Protein AF-A0A7K2ME57-F1 (afdb_monomer)

Nearest PDB structures (foldseek):
  7qee-assembly2_B  TM=9.495E-01  e=8.824E-01  synthetic construct
  8hj8-assembly1_A  TM=8.793E-01  e=8.824E-01  Hordeum vulgare
  6jg6-assembly1_A  TM=8.782E-01  e=1.138E+00  Hordeum vulgare subsp. vulgare
  6l1j-assembly1_A  TM=8.794E-01  e=1.376E+00  Hordeum vulgare subsp. vulgare
  6jgs-assembly1_A  TM=9.428E-01  e=2.437E+00  Hordeum vulgare subsp. vulgare

Structure (mmCIF, N/CA/C/O backbone):
data_AF-A0A7K2ME57-F1
#
_entry.id   AF-A0A7K2ME57-F1
#
loop_
_atom_site.group_PDB
_atom_site.id
_atom_site.type_symbol
_atom_site.label_atom_id
_atom_site.label_alt_id
_atom_site.label_comp_id
_atom_site.label_asym_id
_atom_site.label_entity_id
_atom_site.label_seq_id
_atom_site.pdbx_PDB_ins_code
_atom_site.Cartn_x
_atom_site.Cartn_y
_atom_site.Cartn_z
_atom_site.occupancy
_atom_site.B_iso_or_equiv
_atom_site.auth_seq_id
_atom_site.auth_comp_id
_atom_site.auth_asym_id
_atom_site.auth_atom_id
_atom_site.pdbx_PDB_model_num
ATOM 1 N N . MET A 1 1 ? 9.193 1.823 26.153 1.00 55.75 1 MET A N 1
ATOM 2 C CA . MET A 1 1 ? 8.162 2.279 25.195 1.00 55.75 1 MET A CA 1
ATOM 3 C C . MET A 1 1 ? 7.196 1.131 24.990 1.00 55.75 1 MET A C 1
ATOM 5 O O . MET A 1 1 ? 7.663 0.027 24.749 1.00 55.75 1 MET A O 1
ATOM 9 N N . THR A 1 2 ? 5.895 1.352 25.153 1.00 68.75 2 THR A N 1
ATOM 10 C CA . THR A 1 2 ? 4.881 0.317 24.903 1.00 68.75 2 THR A CA 1
ATOM 11 C C . THR A 1 2 ? 4.659 0.204 23.398 1.00 68.75 2 THR A C 1
ATOM 13 O O . THR A 1 2 ? 4.376 1.213 22.753 1.00 68.75 2 THR A O 1
ATOM 16 N N . THR A 1 3 ? 4.820 -0.994 22.837 1.00 83.81 3 THR A N 1
ATOM 17 C CA . THR A 1 3 ? 4.542 -1.285 21.423 1.00 83.81 3 THR A CA 1
ATOM 18 C C . THR A 1 3 ? 3.080 -0.968 21.110 1.00 83.81 3 THR A C 1
ATOM 20 O O . THR A 1 3 ? 2.187 -1.323 21.882 1.00 83.81 3 THR A O 1
ATOM 23 N N . ALA A 1 4 ? 2.816 -0.270 20.004 1.00 93.12 4 ALA A N 1
ATOM 24 C CA . ALA A 1 4 ? 1.442 0.021 19.606 1.00 93.12 4 ALA A CA 1
ATOM 25 C C . ALA A 1 4 ? 0.701 -1.292 19.266 1.00 93.12 4 ALA A C 1
ATOM 27 O O . ALA A 1 4 ? 1.311 -2.163 18.648 1.00 93.12 4 ALA A O 1
ATOM 28 N N . PRO A 1 5 ? -0.602 -1.452 19.579 1.00 95.81 5 PRO A N 1
ATOM 29 C CA . PRO A 1 5 ? -1.310 -2.722 19.367 1.00 95.81 5 PRO A CA 1
ATOM 30 C C . PRO A 1 5 ? -1.239 -3.265 17.931 1.00 95.81 5 PRO A C 1
ATOM 32 O O . PRO A 1 5 ? -1.142 -4.466 17.724 1.00 95.81 5 PRO A O 1
ATOM 35 N N . TRP A 1 6 ? -1.216 -2.396 16.918 1.00 96.25 6 TRP A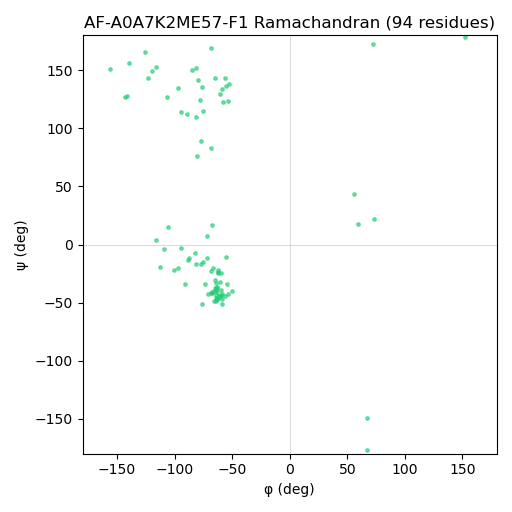 N 1
ATOM 36 C CA . TRP A 1 6 ? -1.096 -2.816 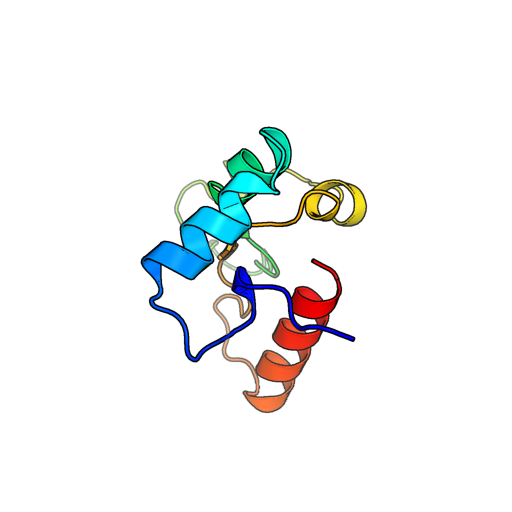15.516 1.00 96.25 6 TRP A CA 1
ATOM 37 C C . TRP A 1 6 ? 0.279 -3.428 15.167 1.00 96.25 6 TRP A C 1
ATOM 39 O O . TRP A 1 6 ? 0.388 -4.230 14.232 1.00 96.25 6 TRP A O 1
ATOM 49 N N . GLN A 1 7 ? 1.318 -3.105 15.944 1.00 95.69 7 GLN A N 1
ATOM 50 C CA . GLN A 1 7 ? 2.675 -3.647 15.815 1.00 95.69 7 GLN A CA 1
ATOM 51 C C . GLN A 1 7 ? 2.884 -4.948 16.599 1.00 95.69 7 GLN A C 1
ATOM 53 O O . GLN A 1 7 ? 3.908 -5.592 16.397 1.00 95.69 7 GLN A O 1
ATOM 58 N N . ASP A 1 8 ? 1.958 -5.342 17.477 1.00 96.50 8 ASP A N 1
ATOM 59 C CA . ASP A 1 8 ? 2.107 -6.538 18.309 1.00 96.50 8 ASP A CA 1
ATOM 60 C C . ASP A 1 8 ? 1.721 -7.810 17.526 1.00 96.50 8 ASP A C 1
ATOM 62 O O . ASP A 1 8 ? 0.537 -8.015 17.246 1.00 96.50 8 ASP A O 1
ATOM 66 N N . PRO A 1 9 ? 2.678 -8.689 17.162 1.00 95.62 9 PRO A N 1
ATOM 67 C CA . PRO A 1 9 ? 2.379 -9.902 16.409 1.00 95.62 9 PRO A CA 1
ATOM 68 C C . PRO A 1 9 ? 1.659 -10.979 17.232 1.00 95.62 9 PRO A C 1
ATOM 70 O O . PRO A 1 9 ? 1.176 -11.938 16.634 1.00 95.62 9 PRO A O 1
ATOM 73 N N . ALA A 1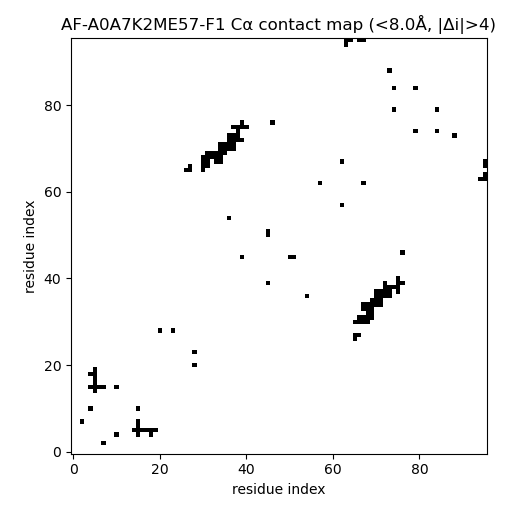 10 ? 1.572 -10.843 18.561 1.00 96.62 10 ALA A N 1
ATOM 74 C CA . ALA A 1 10 ? 0.834 -11.774 19.414 1.00 96.62 10 ALA A CA 1
ATOM 75 C C . ALA A 1 10 ? -0.692 -11.564 19.349 1.00 96.62 10 ALA A C 1
ATOM 77 O O . ALA A 1 10 ? -1.451 -12.452 19.742 1.00 96.62 10 ALA A O 1
ATOM 78 N N . LEU A 1 11 ? -1.157 -10.413 18.845 1.00 97.38 11 LEU A N 1
ATOM 79 C CA . LEU A 1 11 ? -2.581 -10.117 18.676 1.00 97.38 11 LEU A CA 1
ATOM 80 C C . LEU A 1 11 ? -3.138 -10.665 17.347 1.00 97.38 11 LEU A C 1
ATOM 82 O O . LEU A 1 11 ? -2.421 -10.701 16.340 1.00 97.38 11 LEU A O 1
ATOM 86 N N . PRO A 1 12 ? -4.439 -11.021 17.287 1.00 98.19 12 PRO A N 1
ATOM 87 C CA . PRO A 1 12 ? -5.090 -11.413 16.040 1.00 98.19 12 PRO A CA 1
ATOM 88 C C . PRO A 1 12 ? -4.974 -10.332 14.962 1.00 98.19 12 PRO A C 1
ATOM 90 O O . PRO A 1 12 ? -5.103 -9.140 15.247 1.00 98.19 12 PRO A O 1
ATOM 93 N N . ALA A 1 13 ? -4.812 -10.746 13.702 1.00 97.69 13 ALA A N 1
ATOM 94 C CA . ALA A 1 13 ? -4.664 -9.824 12.575 1.00 97.69 13 ALA A CA 1
ATOM 95 C C . ALA A 1 1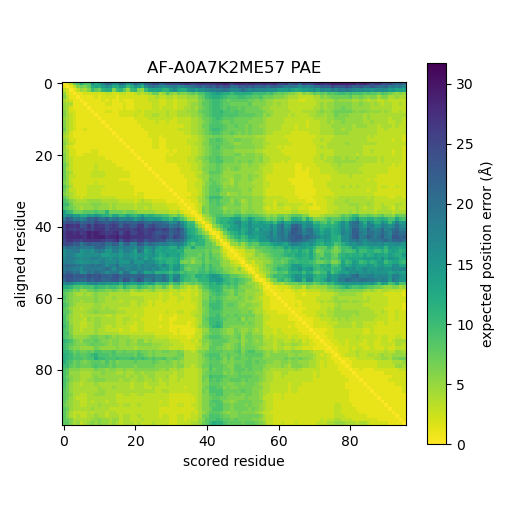3 ? -5.804 -8.792 12.496 1.00 97.69 13 ALA A C 1
ATOM 97 O O . ALA A 1 13 ? -5.530 -7.610 12.320 1.00 97.69 13 ALA A O 1
ATOM 98 N N . ALA A 1 14 ? -7.057 -9.211 12.710 1.00 98.19 14 ALA A N 1
ATOM 99 C CA . ALA A 1 14 ? -8.210 -8.308 12.711 1.00 98.19 14 ALA A CA 1
ATOM 100 C C . ALA A 1 14 ? -8.085 -7.200 13.773 1.00 98.19 14 ALA A C 1
ATOM 102 O O . ALA A 1 14 ? -8.213 -6.027 13.450 1.00 98.19 14 ALA A O 1
ATOM 103 N N . ALA A 1 15 ? -7.710 -7.552 15.008 1.00 98.06 15 ALA A N 1
ATOM 104 C CA . ALA A 1 15 ? -7.524 -6.576 16.083 1.00 98.06 15 ALA A CA 1
ATOM 105 C C . ALA A 1 15 ? -6.393 -5.579 15.775 1.00 98.06 15 ALA A C 1
ATOM 107 O O . ALA A 1 15 ? -6.495 -4.392 16.088 1.00 98.06 15 ALA A O 1
ATOM 108 N N . ARG A 1 16 ? -5.318 -6.047 15.130 1.00 98.25 16 ARG A N 1
ATOM 109 C CA . ARG A 1 16 ? -4.206 -5.191 14.696 1.00 98.25 16 ARG A CA 1
ATOM 110 C C . ARG A 1 16 ? -4.626 -4.235 13.579 1.00 98.25 16 ARG A C 1
ATOM 112 O O . ARG A 1 16 ? -4.245 -3.068 13.616 1.00 98.25 16 ARG A O 1
ATOM 119 N N . VAL A 1 17 ? -5.412 -4.721 12.617 1.00 97.62 17 VAL A N 1
ATOM 120 C CA . VAL A 1 17 ? -5.964 -3.921 11.513 1.00 97.62 17 VAL A CA 1
ATOM 121 C C . VAL A 1 17 ? -6.923 -2.860 12.045 1.00 97.62 17 VAL A C 1
ATOM 123 O O . VAL A 1 17 ? -6.743 -1.689 11.725 1.00 97.62 17 VAL A O 1
ATOM 126 N N . ASP A 1 18 ? -7.866 -3.223 12.915 1.00 98.19 18 ASP A N 1
ATOM 127 C CA . ASP A 1 18 ? -8.810 -2.274 13.518 1.00 98.19 18 ASP A CA 1
ATOM 128 C C . ASP A 1 18 ? -8.072 -1.180 14.305 1.00 98.19 18 ASP A C 1
ATOM 130 O O . ASP A 1 18 ? -8.362 0.011 14.165 1.00 98.19 18 ASP A O 1
ATOM 134 N N . ALA A 1 19 ? -7.052 -1.564 15.081 1.00 97.81 19 ALA A N 1
ATOM 135 C CA . ALA A 1 19 ? -6.226 -0.627 15.838 1.00 97.81 19 ALA A CA 1
ATOM 136 C C . ALA A 1 19 ? -5.404 0.327 14.951 1.00 97.81 19 ALA A C 1
ATOM 138 O O . ALA A 1 19 ? -5.124 1.455 15.375 1.00 97.81 19 ALA A O 1
ATOM 139 N N . LEU A 1 20 ? -4.999 -0.114 13.754 1.00 96.88 20 LEU A N 1
ATOM 140 C CA . LEU A 1 20 ? -4.312 0.718 12.765 1.00 96.88 20 LEU A CA 1
ATOM 141 C C . LEU A 1 20 ? -5.299 1.659 12.064 1.00 96.88 20 LEU A C 1
ATOM 143 O O . LEU A 1 20 ? -5.098 2.871 12.067 1.00 96.88 20 LEU A O 1
ATOM 147 N N . LEU A 1 21 ? -6.408 1.130 11.540 1.00 97.50 21 LEU A N 1
ATOM 148 C CA . LEU A 1 21 ? -7.432 1.907 10.837 1.00 97.50 21 LEU A CA 1
ATOM 149 C C . LEU A 1 21 ? -8.069 2.985 11.722 1.00 97.50 21 LEU A C 1
ATOM 151 O O . LEU A 1 21 ? -8.435 4.048 11.219 1.00 97.50 21 LEU A O 1
ATOM 155 N N . ALA A 1 22 ? -8.192 2.749 13.030 1.00 97.50 22 ALA A N 1
ATOM 156 C CA . ALA A 1 22 ? -8.686 3.747 13.979 1.00 97.50 22 ALA A CA 1
ATOM 157 C C . ALA A 1 22 ? -7.739 4.950 14.155 1.00 97.50 22 ALA A C 1
ATOM 159 O O . ALA A 1 22 ? -8.173 6.001 14.621 1.00 97.50 22 ALA A O 1
ATOM 160 N N . ARG A 1 23 ? -6.455 4.806 13.801 1.00 96.44 23 ARG A N 1
ATOM 161 C CA . ARG A 1 23 ? -5.441 5.868 13.890 1.00 96.44 23 ARG A CA 1
ATOM 162 C C . ARG A 1 23 ? -5.210 6.615 12.583 1.00 96.44 23 ARG A C 1
ATOM 164 O O . ARG A 1 23 ? -4.671 7.712 12.629 1.00 96.44 23 ARG A O 1
ATOM 171 N N . MET A 1 24 ? -5.589 6.022 11.455 1.00 97.69 24 MET A N 1
ATOM 172 C CA . MET A 1 24 ? -5.343 6.604 10.142 1.00 97.69 24 MET A CA 1
ATOM 173 C C . MET A 1 24 ? -6.358 7.693 9.793 1.00 97.69 24 MET A C 1
ATOM 175 O O . MET A 1 24 ? -7.565 7.525 10.024 1.00 97.69 24 MET A O 1
ATOM 179 N N . THR A 1 25 ? -5.890 8.759 9.147 1.00 97.88 25 THR A N 1
ATOM 180 C CA . THR A 1 25 ? -6.771 9.733 8.491 1.00 97.88 25 THR A CA 1
ATOM 181 C C . THR A 1 25 ? -7.458 9.117 7.266 1.00 97.88 25 THR A C 1
ATOM 183 O O . THR A 1 25 ? -7.135 8.009 6.827 1.00 97.88 25 THR A O 1
ATOM 186 N N . LEU A 1 26 ? -8.447 9.815 6.699 1.00 97.88 26 LEU A N 1
ATOM 187 C CA . LEU A 1 26 ? -9.107 9.353 5.476 1.00 97.88 26 LEU A CA 1
ATOM 188 C C . LEU A 1 26 ? -8.133 9.329 4.288 1.00 97.88 26 LEU A C 1
ATOM 190 O O . LEU A 1 26 ? -8.170 8.406 3.477 1.00 97.88 26 LEU A O 1
ATOM 194 N N . GLU A 1 27 ? -7.244 10.312 4.211 1.00 96.75 27 GLU A N 1
ATOM 195 C CA . GLU A 1 27 ? -6.200 10.419 3.194 1.00 96.75 27 GLU A CA 1
ATOM 196 C C . GLU A 1 27 ? -5.212 9.259 3.306 1.00 96.75 27 GLU A C 1
ATOM 198 O O . GLU A 1 27 ? -4.929 8.610 2.305 1.00 96.75 27 GLU A O 1
ATOM 203 N N . GLU A 1 28 ? -4.759 8.929 4.518 1.00 97.31 28 GLU A N 1
ATOM 204 C CA . GLU A 1 28 ? -3.875 7.781 4.753 1.00 97.31 28 GLU A CA 1
ATOM 205 C C . GLU A 1 28 ? -4.566 6.461 4.389 1.00 97.31 28 GLU A C 1
ATOM 207 O O . GLU A 1 28 ? -3.952 5.595 3.769 1.00 97.31 28 GLU A O 1
ATOM 212 N N . LYS A 1 29 ? -5.858 6.300 4.717 1.00 97.88 29 LYS A N 1
ATOM 213 C CA . LYS A 1 29 ? -6.649 5.120 4.309 1.00 97.88 29 LYS A CA 1
ATOM 214 C C . LYS A 1 29 ? -6.748 5.017 2.798 1.00 97.88 29 LYS A C 1
ATOM 216 O O . LYS A 1 29 ? -6.556 3.940 2.244 1.00 97.88 29 LYS A O 1
ATOM 221 N N . THR A 1 30 ? -7.018 6.139 2.142 1.00 96.50 30 THR A N 1
ATOM 222 C CA . THR A 1 30 ? -7.093 6.222 0.681 1.00 96.50 30 THR A CA 1
ATOM 223 C C . THR A 1 30 ? -5.740 5.895 0.054 1.00 96.50 30 THR A C 1
ATOM 225 O O . THR A 1 30 ? -5.691 5.172 -0.939 1.00 96.50 30 THR A O 1
ATOM 228 N N . ALA A 1 31 ? -4.640 6.327 0.675 1.00 95.69 31 ALA A N 1
ATOM 229 C CA . ALA A 1 31 ? -3.288 6.024 0.224 1.00 95.69 31 ALA A CA 1
ATOM 230 C C . ALA A 1 31 ? -2.953 4.526 0.237 1.00 95.69 31 ALA A C 1
ATOM 232 O O . ALA A 1 31 ? -2.135 4.075 -0.563 1.00 95.69 31 ALA A O 1
ATOM 233 N N . GLN A 1 32 ? -3.628 3.727 1.071 1.00 96.06 32 GLN A N 1
ATOM 234 C CA . GLN A 1 32 ? -3.467 2.268 1.061 1.00 96.06 32 GLN A CA 1
ATOM 235 C C . GLN A 1 32 ? -4.166 1.576 -0.119 1.00 96.06 32 GLN A C 1
ATOM 237 O O . GLN A 1 32 ? -3.896 0.406 -0.392 1.00 96.06 32 GLN A O 1
ATOM 242 N N . LEU A 1 33 ? -5.072 2.272 -0.813 1.00 95.56 33 LEU A N 1
ATOM 243 C CA . LEU A 1 33 ? -5.913 1.704 -1.870 1.00 95.56 33 LEU A CA 1
ATOM 244 C C . LEU A 1 33 ? -5.340 1.887 -3.280 1.00 95.56 33 LEU A C 1
ATOM 246 O O . LEU A 1 33 ? -5.932 1.382 -4.233 1.00 95.56 33 LEU A O 1
ATOM 250 N N . TYR A 1 34 ? -4.206 2.574 -3.430 1.00 90.06 34 TYR A N 1
ATOM 251 C CA . TYR A 1 34 ? -3.529 2.723 -4.715 1.00 90.06 34 TYR A CA 1
ATOM 252 C C . TYR A 1 34 ? -2.062 2.286 -4.648 1.00 90.06 34 TYR A C 1
ATOM 254 O O . TYR A 1 34 ? -1.478 2.086 -3.580 1.00 90.06 34 TYR A O 1
ATOM 262 N N . GLY A 1 35 ? -1.471 2.120 -5.829 1.00 88.75 35 GLY A N 1
ATOM 263 C CA . GLY A 1 35 ? -0.061 1.815 -5.994 1.00 88.75 35 GLY A CA 1
ATOM 264 C C . GLY A 1 35 ? 0.551 2.584 -7.146 1.00 88.75 35 GLY A C 1
ATOM 265 O O . GLY A 1 35 ? -0.147 2.961 -8.086 1.00 88.75 35 GLY A O 1
ATOM 266 N N . VAL A 1 36 ? 1.865 2.774 -7.081 1.00 85.75 36 VAL A N 1
ATOM 267 C CA . VAL A 1 36 ? 2.642 3.373 -8.172 1.00 85.75 36 VAL A CA 1
ATOM 268 C C . VAL A 1 36 ? 3.648 2.383 -8.725 1.00 85.75 36 VAL A C 1
ATOM 270 O O . VAL A 1 36 ? 4.094 1.460 -8.037 1.00 85.75 36 VAL A O 1
ATOM 273 N N . TRP A 1 37 ? 3.989 2.560 -9.995 1.00 81.12 37 TRP A N 1
ATOM 274 C CA . TRP A 1 37 ? 5.001 1.756 -10.660 1.00 81.12 37 TRP A CA 1
ATOM 275 C C . TRP A 1 37 ? 6.350 2.439 -10.441 1.00 81.12 37 TRP A C 1
ATOM 277 O O . TRP A 1 37 ? 6.579 3.550 -10.914 1.00 81.12 37 TRP A O 1
ATOM 287 N N . VAL A 1 38 ? 7.224 1.789 -9.672 1.00 74.44 38 VAL A N 1
ATOM 288 C CA . VAL A 1 38 ? 8.561 2.290 -9.317 1.00 74.44 38 VAL A CA 1
ATOM 289 C C . VAL A 1 38 ? 9.613 1.512 -10.090 1.00 74.44 38 VAL A C 1
ATOM 291 O O . VAL A 1 38 ? 9.631 0.287 -10.049 1.00 74.44 38 VAL A O 1
ATOM 294 N N . GLY A 1 39 ? 10.504 2.212 -10.792 1.00 61.16 39 GLY A N 1
ATOM 295 C CA . GLY A 1 39 ? 11.579 1.556 -11.543 1.00 61.16 39 GLY A CA 1
ATOM 296 C C . GLY A 1 39 ? 11.113 0.841 -12.813 1.00 61.16 39 GLY A C 1
ATOM 297 O O . GLY A 1 39 ? 11.813 -0.040 -13.307 1.00 61.16 39 GLY A O 1
ATOM 298 N N . ALA A 1 40 ? 9.960 1.224 -13.369 1.00 51.25 40 ALA A N 1
ATOM 299 C CA . ALA A 1 40 ? 9.659 0.921 -14.758 1.00 51.25 40 ALA A CA 1
ATOM 300 C C . ALA A 1 40 ? 10.612 1.741 -15.637 1.00 51.25 40 ALA A C 1
ATOM 302 O O . ALA A 1 40 ? 10.266 2.831 -16.086 1.00 51.25 40 ALA A O 1
ATOM 303 N N . SER A 1 41 ? 11.833 1.245 -15.843 1.00 48.19 41 SER A N 1
ATOM 304 C CA . SER A 1 41 ? 12.654 1.718 -16.947 1.00 48.19 41 SER A CA 1
ATOM 305 C C . SER A 1 41 ? 11.815 1.573 -18.213 1.00 48.19 41 SER A C 1
ATOM 307 O O . SER A 1 41 ? 11.304 0.493 -18.515 1.00 48.19 41 SER A O 1
ATOM 309 N N . THR A 1 42 ? 11.642 2.676 -18.930 1.00 47.31 42 THR A N 1
ATOM 310 C CA . THR A 1 42 ? 10.951 2.741 -20.224 1.00 47.31 42 THR A CA 1
ATOM 311 C C . THR A 1 42 ? 11.765 2.109 -21.352 1.00 47.31 42 THR A C 1
ATOM 313 O O . THR A 1 42 ? 11.383 2.201 -22.513 1.00 47.31 42 THR A O 1
ATOM 316 N N . ASP A 1 43 ? 12.886 1.469 -21.026 1.00 44.75 43 ASP A N 1
ATOM 317 C CA . ASP A 1 43 ? 13.774 0.814 -21.974 1.00 44.75 43 ASP A CA 1
ATOM 318 C C . ASP A 1 43 ? 13.188 -0.568 -22.326 1.00 44.75 43 ASP A C 1
ATOM 320 O O . ASP A 1 43 ? 13.591 -1.604 -21.795 1.00 44.75 43 ASP A O 1
ATOM 324 N N . GLY A 1 44 ? 12.148 -0.558 -23.168 1.00 54.94 44 GLY A N 1
ATOM 325 C CA . GLY A 1 44 ? 11.393 -1.719 -23.658 1.00 54.94 44 GLY A CA 1
ATOM 326 C C . GLY A 1 44 ? 9.942 -1.359 -24.022 1.00 54.94 44 GLY A C 1
ATOM 327 O O . GLY A 1 44 ? 9.516 -0.227 -23.814 1.00 54.94 44 GLY A O 1
ATOM 328 N N . ASP A 1 45 ? 9.148 -2.326 -24.503 1.00 55.69 45 ASP A N 1
ATOM 329 C CA . ASP A 1 45 ? 7.727 -2.154 -24.903 1.00 55.69 45 ASP A CA 1
ATOM 330 C C . ASP A 1 45 ? 6.757 -1.858 -23.728 1.00 55.69 45 ASP A C 1
ATOM 332 O O . ASP A 1 45 ? 5.536 -1.999 -23.839 1.00 55.69 45 ASP A O 1
ATOM 336 N N . GLY A 1 46 ? 7.287 -1.457 -22.569 1.00 59.44 46 GLY A N 1
ATOM 337 C CA . GLY A 1 46 ? 6.549 -1.412 -21.315 1.00 59.44 46 GLY A CA 1
ATOM 338 C C . GLY A 1 46 ? 6.176 -2.810 -20.811 1.00 59.44 46 GLY A C 1
ATOM 339 O O . GLY A 1 46 ? 6.554 -3.845 -21.355 1.00 59.44 46 GLY A O 1
ATOM 340 N N . VAL A 1 47 ? 5.446 -2.845 -19.704 1.00 64.50 47 VAL A N 1
ATOM 341 C CA . VAL A 1 47 ? 4.997 -4.062 -19.016 1.00 64.50 47 VAL A CA 1
ATOM 342 C C . VAL A 1 47 ? 3.488 -4.274 -19.165 1.00 64.50 47 VAL A C 1
ATOM 344 O O . VAL A 1 47 ? 2.961 -5.281 -18.690 1.00 64.50 47 VAL A O 1
ATOM 347 N N . ALA A 1 48 ? 2.794 -3.325 -19.804 1.00 68.19 48 ALA A N 1
ATOM 348 C CA . ALA A 1 48 ? 1.383 -3.397 -20.161 1.00 68.19 48 ALA A CA 1
ATOM 349 C C . ALA A 1 48 ? 1.054 -2.468 -21.351 1.00 68.19 48 ALA A C 1
ATOM 351 O O . ALA A 1 48 ? 1.664 -1.400 -21.480 1.00 68.19 48 ALA A O 1
ATOM 352 N N . PRO A 1 49 ? 0.044 -2.813 -22.176 1.00 69.50 49 PRO A N 1
ATOM 353 C CA . PRO A 1 49 ? -0.511 -1.897 -23.170 1.00 69.50 49 PRO A CA 1
ATOM 354 C C . PRO A 1 49 ? -0.920 -0.564 -22.531 1.00 69.50 49 PRO A C 1
ATOM 356 O O . PRO A 1 49 ? -1.504 -0.547 -21.450 1.00 69.50 49 PRO A O 1
ATOM 359 N N . HIS A 1 50 ? -0.622 0.551 -23.201 1.00 68.44 50 HIS A N 1
ATOM 360 C CA . HIS A 1 50 ? -0.911 1.915 -22.732 1.00 68.44 50 HIS A CA 1
ATOM 361 C C . HIS A 1 50 ? -0.280 2.316 -21.386 1.00 68.44 50 HIS A C 1
ATOM 363 O O . HIS A 1 50 ? -0.687 3.327 -20.818 1.00 68.44 50 HIS A O 1
ATOM 369 N N . GLN A 1 51 ? 0.745 1.607 -20.894 1.00 67.81 51 GLN A N 1
ATOM 370 C CA . GLN A 1 51 ? 1.452 1.979 -19.660 1.00 67.81 51 GLN A CA 1
ATOM 371 C C . GLN A 1 51 ? 1.887 3.452 -19.644 1.00 67.81 51 GLN A C 1
ATOM 373 O O . GLN A 1 51 ? 1.783 4.107 -18.613 1.00 67.81 51 GLN A O 1
ATOM 378 N N . GLN A 1 52 ? 2.356 3.986 -20.774 1.00 64.88 52 GLN A N 1
ATOM 379 C CA . GLN A 1 52 ? 2.802 5.380 -20.873 1.00 64.88 52 GLN A CA 1
ATOM 380 C C . GLN A 1 52 ? 1.685 6.398 -20.590 1.00 64.88 52 GLN A C 1
ATOM 382 O O . GLN A 1 52 ? 1.980 7.520 -20.208 1.00 64.88 52 GLN A O 1
ATOM 387 N N . HIS A 1 53 ? 0.412 6.012 -20.727 1.00 64.31 53 HIS A N 1
ATOM 388 C CA . HIS A 1 53 ? -0.736 6.843 -20.349 1.00 64.31 53 HIS A CA 1
ATOM 389 C C . HIS A 1 53 ? -1.157 6.663 -18.880 1.00 64.31 53 HIS A C 1
ATOM 391 O O . HIS A 1 53 ? -1.969 7.438 -18.385 1.00 64.31 53 HIS A O 1
ATOM 397 N N . MET A 1 54 ? -0.649 5.628 -18.199 1.00 62.34 54 MET A N 1
ATOM 398 C CA . MET A 1 54 ? -0.900 5.353 -16.776 1.00 62.34 54 MET A CA 1
ATOM 399 C C . MET A 1 54 ? 0.253 5.802 -15.871 1.00 62.34 54 MET A C 1
ATOM 401 O O . MET A 1 54 ? 0.044 6.023 -14.680 1.00 62.34 54 MET A O 1
ATOM 405 N N . ASN A 1 55 ? 1.459 5.937 -16.425 1.00 60.94 55 ASN A N 1
ATOM 406 C CA . ASN A 1 55 ? 2.586 6.575 -15.761 1.00 60.94 55 ASN A CA 1
ATOM 407 C C . ASN A 1 55 ? 2.396 8.094 -15.827 1.00 60.94 55 ASN A C 1
ATOM 409 O O . ASN A 1 55 ? 2.837 8.746 -16.768 1.00 60.94 55 ASN A O 1
ATOM 413 N N . THR A 1 56 ? 1.721 8.650 -14.827 1.00 60.94 56 THR A N 1
ATOM 414 C CA . THR A 1 56 ? 1.765 10.090 -14.566 1.00 60.94 56 THR A CA 1
ATOM 415 C C . THR A 1 56 ? 3.100 10.414 -13.902 1.00 60.94 56 THR A C 1
ATOM 417 O O . THR A 1 56 ? 3.497 9.705 -12.976 1.00 60.94 56 THR A O 1
ATOM 420 N N . ASP A 1 57 ? 3.777 11.478 -14.334 1.00 71.12 57 ASP A N 1
ATOM 421 C CA . ASP A 1 57 ? 4.891 12.036 -13.565 1.00 71.12 57 ASP A CA 1
ATOM 422 C C . ASP A 1 57 ? 4.374 12.432 -12.174 1.00 71.12 57 ASP A C 1
ATOM 424 O O . ASP A 1 57 ? 3.413 13.193 -12.050 1.00 71.12 57 ASP A O 1
ATOM 428 N N . TYR A 1 58 ? 4.981 11.881 -11.124 1.00 78.94 58 TYR A N 1
ATOM 429 C CA . TYR A 1 58 ? 4.641 12.184 -9.735 1.00 78.94 58 TYR A CA 1
ATOM 430 C C . TYR A 1 58 ? 5.873 12.678 -8.982 1.00 78.94 58 TYR A C 1
ATOM 432 O O . TYR A 1 58 ? 6.982 12.173 -9.174 1.00 78.94 58 TYR A O 1
ATOM 440 N N . ASP A 1 59 ? 5.671 13.641 -8.083 1.00 87.62 59 ASP A N 1
ATOM 441 C CA . ASP A 1 59 ? 6.678 13.983 -7.085 1.00 87.62 59 ASP A CA 1
ATOM 442 C C . ASP A 1 59 ? 6.683 12.893 -6.006 1.00 87.62 59 ASP A C 1
ATOM 444 O O . ASP A 1 59 ? 5.695 12.673 -5.304 1.00 87.62 59 ASP A O 1
ATOM 448 N N . TRP A 1 60 ? 7.797 12.170 -5.903 1.00 87.31 60 TRP A N 1
ATOM 449 C CA . TRP A 1 60 ? 7.947 11.072 -4.954 1.00 87.31 60 TRP A CA 1
ATOM 450 C C . TRP A 1 60 ? 7.872 11.528 -3.494 1.00 87.31 60 TRP A C 1
ATOM 452 O O . TRP A 1 60 ? 7.299 10.813 -2.672 1.00 87.31 60 TRP A O 1
ATOM 462 N N . ASP A 1 61 ? 8.448 12.682 -3.154 1.00 91.12 61 ASP A N 1
ATOM 463 C CA . ASP A 1 61 ? 8.480 13.151 -1.765 1.00 91.12 61 ASP A CA 1
ATOM 464 C C . ASP A 1 61 ? 7.096 13.639 -1.316 1.00 91.12 61 ASP A C 1
ATOM 466 O O . ASP A 1 61 ? 6.681 13.393 -0.178 1.00 91.12 61 ASP A O 1
ATOM 470 N N . GLU A 1 62 ? 6.327 14.232 -2.230 1.00 91.31 62 GLU A N 1
ATOM 471 C CA . GLU A 1 62 ? 4.917 14.543 -1.989 1.00 91.31 62 GLU A CA 1
ATOM 472 C C . GLU A 1 62 ? 4.081 13.262 -1.838 1.00 91.31 62 GLU A C 1
ATOM 474 O O . GLU A 1 62 ? 3.342 13.109 -0.859 1.00 91.31 62 GLU A O 1
ATOM 479 N N . LEU A 1 63 ? 4.245 12.309 -2.763 1.00 90.06 63 LEU A N 1
ATOM 480 C CA . LEU A 1 63 ? 3.450 11.082 -2.838 1.00 90.06 63 LEU A CA 1
ATOM 481 C C . LEU A 1 63 ? 3.492 10.259 -1.543 1.00 90.06 63 LEU A C 1
ATOM 483 O O . LEU A 1 63 ? 2.461 9.770 -1.083 1.00 90.06 63 LEU A O 1
ATOM 487 N N . ILE A 1 64 ? 4.675 10.097 -0.947 1.00 92.94 64 ILE A N 1
ATOM 488 C CA . ILE A 1 64 ? 4.862 9.215 0.216 1.00 92.94 64 ILE A CA 1
ATOM 489 C C . ILE A 1 64 ? 4.465 9.858 1.551 1.00 92.94 64 ILE A C 1
ATOM 491 O O . ILE A 1 64 ? 4.427 9.168 2.567 1.00 92.94 64 ILE A O 1
ATOM 495 N N . THR A 1 65 ? 4.136 11.155 1.580 1.00 94.69 65 THR A N 1
ATOM 496 C CA . THR A 1 65 ? 3.859 11.904 2.824 1.00 94.69 65 THR A CA 1
ATOM 497 C C . THR A 1 65 ? 2.688 11.325 3.637 1.00 94.69 65 THR A C 1
ATOM 499 O O . THR A 1 65 ? 2.618 11.513 4.851 1.00 94.69 65 THR A O 1
ATOM 502 N N . ARG A 1 66 ? 1.753 10.613 2.994 1.00 94.81 66 ARG A N 1
ATOM 503 C CA . ARG A 1 66 ? 0.590 9.967 3.642 1.00 94.81 66 ARG A CA 1
ATOM 504 C C . ARG A 1 66 ? 0.730 8.445 3.747 1.00 94.81 66 ARG A C 1
ATOM 506 O O . ARG A 1 66 ? -0.258 7.744 3.973 1.00 94.81 66 ARG A O 1
ATOM 513 N N . GLY A 1 67 ? 1.947 7.940 3.558 1.00 93.75 67 GLY A N 1
ATOM 514 C CA . GLY A 1 67 ? 2.208 6.541 3.257 1.00 93.75 67 GLY A CA 1
ATOM 515 C C . GLY A 1 67 ? 1.799 6.181 1.825 1.00 93.75 67 GLY A C 1
ATOM 516 O O . GLY A 1 67 ? 1.186 6.966 1.106 1.00 93.75 67 GLY A O 1
ATOM 517 N N . LEU A 1 68 ? 2.134 4.961 1.412 1.00 93.94 68 LEU A N 1
ATOM 518 C CA . LEU A 1 68 ? 1.794 4.405 0.104 1.00 93.94 68 LEU A CA 1
ATOM 519 C C . LEU A 1 68 ? 1.437 2.930 0.278 1.00 93.94 68 LEU A C 1
ATOM 521 O O . LEU A 1 68 ? 2.221 2.170 0.846 1.00 93.94 68 LEU A O 1
ATOM 525 N N . GLY A 1 69 ? 0.275 2.518 -0.228 1.00 94.50 69 GLY A N 1
ATOM 526 C CA . GLY A 1 69 ? -0.199 1.145 -0.067 1.00 94.50 69 GLY A CA 1
ATOM 527 C C . GLY A 1 69 ? 0.632 0.119 -0.823 1.00 94.50 69 GLY A C 1
ATOM 528 O O . GLY A 1 69 ? 0.870 -0.981 -0.325 1.00 94.50 69 GLY A O 1
ATOM 529 N N . GLN A 1 70 ? 1.040 0.444 -2.052 1.00 93.19 70 GLN A N 1
ATOM 530 C CA . GLN A 1 70 ? 1.636 -0.539 -2.953 1.00 93.19 70 GLN A CA 1
ATOM 531 C C . GLN A 1 70 ? 2.769 0.059 -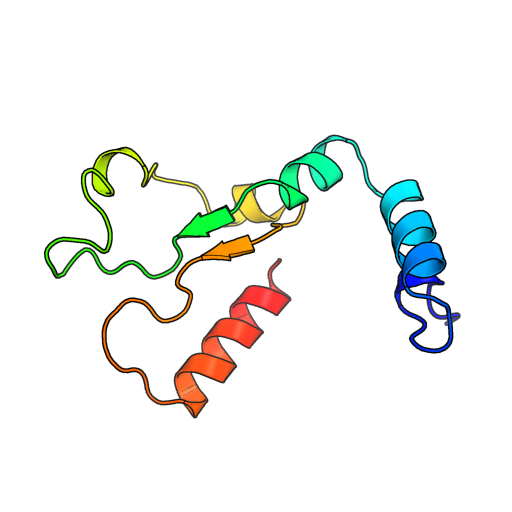3.794 1.00 93.19 70 GLN A C 1
ATO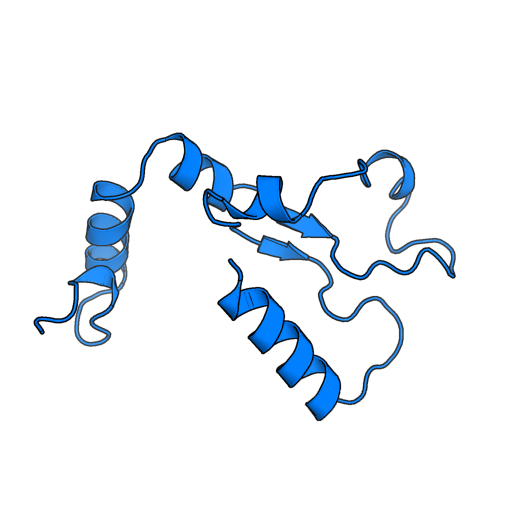M 533 O O . GLN A 1 70 ? 2.590 1.029 -4.533 1.00 93.19 70 GLN A O 1
ATOM 538 N N . LEU A 1 71 ? 3.928 -0.599 -3.751 1.00 89.94 71 LEU A N 1
ATOM 539 C CA . LEU A 1 71 ? 4.973 -0.458 -4.762 1.00 89.94 71 LEU A CA 1
ATOM 540 C C . LEU A 1 71 ? 4.789 -1.562 -5.793 1.00 89.94 71 LEU A C 1
ATOM 542 O O . LEU A 1 71 ? 4.934 -2.747 -5.488 1.00 89.94 71 LEU A O 1
ATOM 546 N N . THR A 1 72 ? 4.452 -1.177 -7.016 1.00 85.44 72 THR A N 1
ATOM 547 C CA . THR A 1 72 ? 4.237 -2.124 -8.104 1.00 85.44 72 THR A CA 1
ATOM 548 C C . THR A 1 72 ? 5.503 -2.238 -8.936 1.00 85.44 72 THR A C 1
ATOM 550 O O . THR A 1 72 ? 6.111 -1.232 -9.296 1.00 85.44 72 THR A O 1
ATOM 553 N N . ARG A 1 73 ? 5.887 -3.482 -9.255 1.00 82.19 73 ARG A N 1
ATOM 554 C CA . ARG A 1 73 ? 7.059 -3.803 -10.091 1.00 82.19 73 ARG A CA 1
ATOM 555 C C . ARG A 1 73 ? 8.366 -3.194 -9.566 1.00 82.19 73 ARG A C 1
ATOM 557 O O . ARG A 1 73 ? 9.192 -2.768 -10.355 1.00 82.19 73 ARG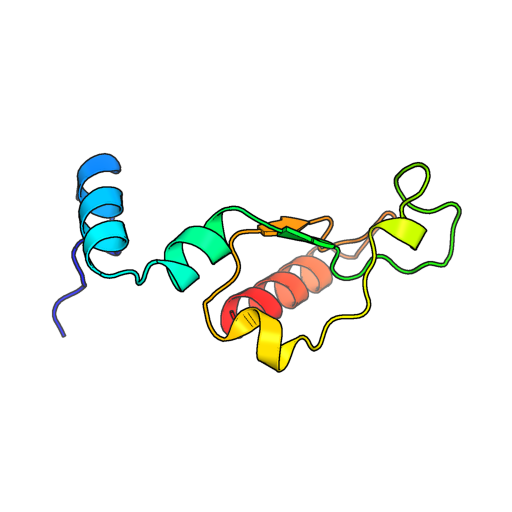 A O 1
ATOM 564 N N . SER A 1 74 ? 8.607 -3.259 -8.256 1.00 85.12 74 SER A N 1
ATOM 565 C CA . SER A 1 74 ? 9.804 -2.705 -7.593 1.00 85.12 74 SER A CA 1
ATOM 566 C C . SER A 1 74 ? 11.163 -3.185 -8.133 1.00 85.12 74 SER A C 1
ATOM 568 O O . SER A 1 74 ? 12.192 -2.638 -7.748 1.00 85.12 74 SER A O 1
ATOM 570 N N . PHE A 1 75 ? 11.182 -4.211 -8.990 1.00 84.38 75 PHE A N 1
ATOM 571 C CA . PHE A 1 75 ? 12.376 -4.762 -9.639 1.00 84.38 75 PHE A CA 1
ATOM 572 C C . PHE A 1 75 ? 12.364 -4.617 -11.172 1.00 84.38 75 PHE A C 1
ATOM 574 O O . PHE A 1 75 ? 13.262 -5.125 -11.834 1.00 84.38 75 PHE A O 1
ATOM 581 N N . GLY A 1 76 ? 11.357 -3.953 -11.747 1.00 78.75 76 GLY A N 1
ATOM 582 C CA . GLY A 1 76 ? 11.186 -3.835 -13.195 1.00 78.75 76 GLY A CA 1
ATOM 583 C C . GLY A 1 76 ? 10.858 -5.167 -13.884 1.00 78.75 76 GLY A C 1
ATOM 584 O O . GLY A 1 76 ? 10.187 -6.032 -13.314 1.00 78.75 76 GLY A O 1
ATOM 585 N N . THR A 1 77 ? 11.294 -5.301 -15.140 1.00 75.12 77 THR A N 1
ATOM 586 C CA . THR A 1 77 ? 11.133 -6.504 -15.987 1.00 75.12 77 THR A CA 1
ATOM 587 C C . THR A 1 77 ? 12.432 -7.225 -16.305 1.00 75.12 77 THR A C 1
ATOM 589 O O . THR A 1 77 ? 12.395 -8.394 -16.685 1.00 75.12 77 THR A O 1
ATOM 592 N N . ALA A 1 78 ? 13.571 -6.552 -16.164 1.00 80.69 78 ALA A N 1
ATOM 593 C CA . ALA A 1 78 ? 14.873 -7.164 -16.357 1.00 80.69 78 ALA A CA 1
ATOM 594 C C . ALA A 1 78 ? 15.298 -7.940 -15.096 1.00 80.69 78 ALA A C 1
ATOM 596 O O . ALA A 1 78 ? 14.902 -7.578 -13.985 1.00 80.69 78 ALA A O 1
ATOM 597 N N . PRO A 1 79 ? 16.126 -8.990 -15.232 1.00 84.69 79 PRO A N 1
ATOM 598 C CA . PRO A 1 79 ? 16.750 -9.627 -14.081 1.00 84.69 79 PRO A CA 1
ATOM 599 C C . PRO A 1 79 ? 17.540 -8.616 -13.240 1.00 84.69 79 PRO A C 1
ATOM 601 O O . PRO A 1 79 ? 18.299 -7.809 -13.775 1.00 84.69 79 PRO A O 1
ATOM 604 N N . VAL A 1 80 ? 17.398 -8.707 -11.919 1.00 87.00 80 VAL A N 1
ATOM 605 C CA . VAL A 1 80 ? 18.171 -7.923 -10.948 1.00 87.00 80 VAL A CA 1
ATOM 606 C C . VAL A 1 80 ? 18.964 -8.856 -10.042 1.00 87.00 80 VAL A C 1
ATOM 608 O O . VAL A 1 80 ? 18.521 -9.967 -9.744 1.00 87.00 80 VAL A O 1
ATOM 611 N N . ASP A 1 81 ? 20.125 -8.401 -9.571 1.00 93.88 81 ASP A N 1
ATOM 612 C CA . ASP A 1 81 ? 20.837 -9.106 -8.506 1.00 93.88 81 ASP A CA 1
ATOM 613 C C . ASP A 1 81 ? 19.958 -9.160 -7.234 1.00 93.88 81 ASP A C 1
ATOM 615 O O . ASP A 1 81 ? 19.456 -8.113 -6.802 1.00 93.88 81 ASP A O 1
ATOM 619 N N . PRO A 1 82 ? 19.756 -10.340 -6.612 1.00 94.44 82 PRO A N 1
ATOM 620 C CA . PRO A 1 82 ? 18.850 -10.479 -5.473 1.00 94.44 82 PRO A CA 1
ATOM 621 C C . PRO A 1 82 ? 19.216 -9.606 -4.268 1.00 94.44 82 PRO A C 1
ATOM 623 O O . PRO A 1 82 ? 18.326 -9.046 -3.621 1.00 94.44 82 PRO A O 1
ATOM 626 N N . ALA A 1 83 ? 20.509 -9.467 -3.958 1.00 95.94 83 ALA A N 1
ATOM 627 C CA . ALA A 1 83 ? 20.953 -8.685 -2.810 1.00 95.94 83 ALA A CA 1
ATOM 628 C C . ALA A 1 83 ? 20.751 -7.187 -3.066 1.00 95.94 83 ALA A C 1
ATOM 630 O O . ALA A 1 83 ? 20.245 -6.473 -2.193 1.00 95.94 83 ALA A O 1
ATOM 631 N N . LEU A 1 84 ? 21.073 -6.716 -4.273 1.00 90.88 84 LEU A N 1
ATOM 632 C CA . LEU A 1 84 ? 20.827 -5.329 -4.671 1.00 90.88 84 LEU A CA 1
ATOM 633 C C . LEU A 1 84 ? 19.330 -4.998 -4.694 1.00 90.88 84 LEU A C 1
ATOM 635 O O . LEU A 1 84 ? 18.934 -3.957 -4.161 1.00 90.88 84 LEU A O 1
ATOM 639 N N . GLY A 1 85 ? 18.496 -5.890 -5.239 1.00 90.81 85 GLY A N 1
ATOM 640 C CA . GLY A 1 85 ? 17.040 -5.738 -5.256 1.00 90.81 85 GLY A CA 1
ATOM 641 C C . GLY A 1 85 ? 16.461 -5.627 -3.844 1.00 90.81 85 GLY A C 1
ATOM 642 O O . GLY A 1 85 ? 15.766 -4.657 -3.530 1.00 90.81 85 GLY A O 1
ATOM 643 N N . ALA A 1 86 ? 16.807 -6.559 -2.952 1.00 93.38 86 ALA A N 1
ATOM 644 C CA . ALA A 1 86 ? 16.346 -6.538 -1.564 1.00 93.38 86 ALA A CA 1
ATOM 645 C C . ALA A 1 86 ? 16.752 -5.245 -0.833 1.00 93.38 86 ALA A C 1
ATOM 647 O O . ALA A 1 86 ? 15.938 -4.634 -0.137 1.00 93.38 86 ALA A O 1
ATOM 648 N N . GLN A 1 87 ? 17.991 -4.782 -1.023 1.00 94.12 87 GLN A N 1
ATOM 649 C CA . GLN A 1 87 ? 18.457 -3.529 -0.430 1.00 94.12 87 GLN A CA 1
ATOM 650 C C . GLN A 1 87 ? 17.717 -2.306 -0.984 1.00 94.12 87 GLN A C 1
ATOM 652 O O . GLN A 1 87 ? 17.407 -1.390 -0.218 1.00 94.12 87 GLN A O 1
ATOM 657 N N . ALA A 1 88 ? 17.443 -2.272 -2.290 1.00 89.44 88 ALA A N 1
ATOM 658 C CA . ALA A 1 88 ? 16.696 -1.190 -2.922 1.00 89.44 88 ALA A CA 1
ATOM 659 C C . ALA A 1 88 ? 15.260 -1.113 -2.389 1.00 89.44 88 A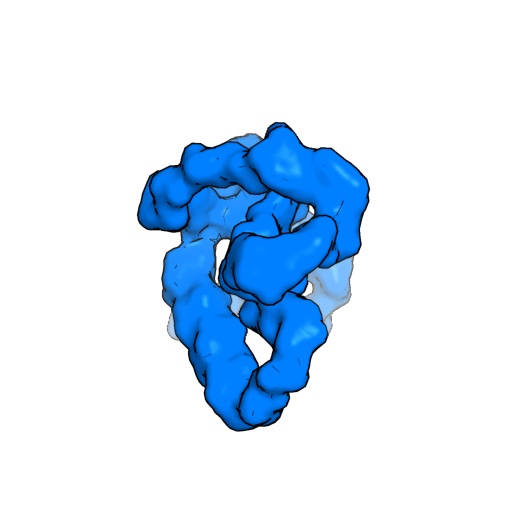LA A C 1
ATOM 661 O O . ALA A 1 88 ? 14.834 -0.041 -1.954 1.00 89.44 88 ALA A O 1
ATOM 662 N N . LEU A 1 89 ? 14.562 -2.251 -2.314 1.00 91.75 89 LEU A N 1
ATOM 663 C CA . LEU A 1 89 ? 13.215 -2.322 -1.746 1.00 91.75 89 LEU A CA 1
ATOM 664 C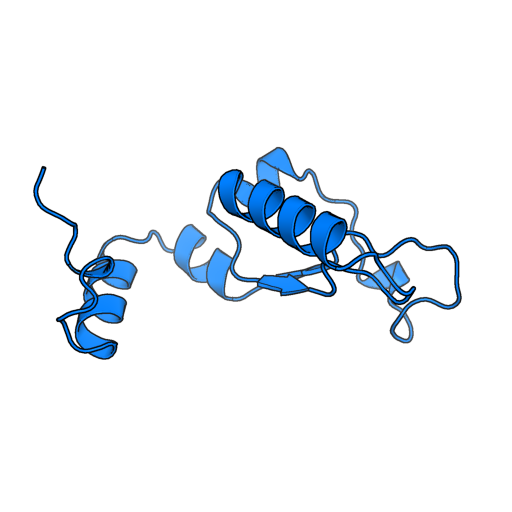 C . LEU A 1 89 ? 13.202 -1.883 -0.276 1.00 91.75 89 LEU A C 1
ATOM 666 O O . LEU A 1 89 ? 12.383 -1.052 0.108 1.00 91.75 89 LEU A O 1
ATOM 670 N N . ALA A 1 90 ? 14.154 -2.356 0.530 1.00 94.12 90 ALA A N 1
ATOM 671 C CA . ALA A 1 90 ? 14.249 -1.971 1.936 1.00 94.12 90 ALA A CA 1
ATOM 672 C C . ALA A 1 90 ? 14.539 -0.470 2.127 1.00 94.12 90 ALA A C 1
ATOM 674 O O . ALA A 1 90 ? 14.080 0.128 3.098 1.00 94.12 90 ALA A O 1
ATOM 675 N N . ARG A 1 91 ? 15.307 0.163 1.225 1.00 92.06 91 ARG A N 1
ATOM 676 C CA . ARG A 1 91 ? 15.506 1.624 1.242 1.00 92.06 91 ARG A CA 1
ATOM 677 C C . ARG A 1 91 ? 14.216 2.370 0.910 1.00 92.06 91 ARG A C 1
ATOM 679 O O . ARG A 1 91 ? 13.930 3.352 1.586 1.00 92.06 91 ARG A O 1
ATOM 686 N N . ALA A 1 92 ? 13.449 1.906 -0.077 1.00 90.19 92 ALA A N 1
ATOM 687 C CA . ALA A 1 92 ? 12.159 2.502 -0.420 1.00 90.19 92 ALA A CA 1
ATOM 688 C C . ALA A 1 92 ? 11.161 2.389 0.745 1.00 90.19 92 ALA A C 1
ATOM 690 O O . ALA A 1 92 ? 10.592 3.392 1.159 1.00 90.19 92 ALA A O 1
ATOM 691 N N . GLN A 1 93 ? 11.043 1.203 1.350 1.00 92.25 93 GLN A N 1
ATOM 692 C CA . GLN A 1 93 ? 10.169 0.956 2.505 1.00 92.25 93 GLN A CA 1
ATOM 693 C C . GLN A 1 93 ? 10.523 1.774 3.752 1.00 92.25 93 GLN A C 1
ATOM 695 O O . GLN A 1 93 ? 9.673 1.947 4.607 1.00 92.25 93 GLN A O 1
ATOM 700 N N . ARG A 1 94 ? 11.770 2.243 3.894 1.00 93.94 94 ARG A N 1
ATOM 701 C CA . ARG A 1 94 ? 12.169 3.122 5.007 1.00 93.94 94 ARG A CA 1
ATOM 702 C C . ARG A 1 94 ? 11.814 4.592 4.788 1.00 93.94 94 ARG A C 1
ATOM 704 O O . ARG A 1 94 ? 11.921 5.365 5.734 1.00 93.94 94 ARG A O 1
ATOM 711 N N . ARG A 1 95 ? 11.518 4.987 3.546 1.00 91.81 95 ARG A N 1
ATOM 712 C CA . ARG A 1 95 ? 11.125 6.362 3.205 1.00 91.81 95 ARG A CA 1
ATOM 713 C C . ARG A 1 95 ? 9.614 6.562 3.273 1.00 91.81 95 ARG A C 1
ATOM 715 O O . ARG A 1 95 ? 9.197 7.665 3.593 1.00 91.81 95 ARG A O 1
ATOM 722 N N . ILE A 1 96 ? 8.855 5.524 2.918 1.00 90.75 96 ILE A N 1
ATOM 723 C CA . ILE A 1 96 ? 7.390 5.451 3.036 1.00 90.75 96 ILE A CA 1
ATOM 724 C C . ILE A 1 96 ? 7.018 5.278 4.507 1.00 90.75 96 ILE A C 1
ATOM 726 O O . ILE A 1 96 ? 6.035 5.915 4.935 1.00 90.75 96 ILE A O 1
#

Solvent-accessible surface area (backbone atoms only — not comparable to full-atom values): 5997 Å² total; per-residue (Å²): 134,84,78,53,67,51,74,43,84,91,51,58,67,66,62,20,49,52,55,43,60,74,71,49,53,72,66,35,54,53,28,52,75,45,65,49,77,40,65,68,68,74,87,61,90,60,93,45,89,68,43,77,80,69,60,67,93,70,61,66,75,68,59,29,73,52,30,66,48,36,78,37,54,74,64,44,87,60,94,66,60,68,69,61,47,53,52,50,52,54,54,52,64,72,70,70

Mean predicted aligned error: 6.42 Å

Sequence (96 aa):
MTTAPWQDPALPAAARVDALLARMTLEEKTAQLYGVWVGASTDGDGVAPHQQHMNTDYDWDELITRGLGQLTRSFGTAPVDPALGAQALARAQRRI

Foldseek 3Di:
DDDQQLRDPVDDNVSNVVSVVVPADPVLVVQLVDEDEDPQPPPDPTPDPPVVVVDDDDDPLVSCPSHHNDHPCQPHDDDDDPVVSVVSVVVSVVSD

pLDDT: mean 85.21, std 14.5, range [44.75, 98.25]

Secondary structure (DSSP, 8-state):
-PPPGGG-TTS-HHHHHHHHHTT--HHHHHHTT-EEE-S--SSSS-SSTTHHHH-----HHHHGGG--SEEESTT-SS---HHHHHHHHHHHHTT-

Radius of gyration: 16.47 Å; Cα contacts (8 Å, |Δi|>4): 72; chains: 1; bounding box: 30×26×50 Å